Protein AF-A0A6I3U8W4-F1 (afdb_monomer)

Foldseek 3Di:
DVCVPVVLLCVLQQPPHDLVPDDPVSVVSNVVRPVNLLVVQVVCVVVVNHDPVSVVVNVVVVVVVVVVCVVVVVVDPD

Structure (mmCIF, N/CA/C/O backbone):
data_AF-A0A6I3U8W4-F1
#
_entry.id   AF-A0A6I3U8W4-F1
#
loop_
_atom_site.group_PDB
_atom_site.id
_atom_site.type_symbol
_atom_site.label_atom_id
_atom_site.label_alt_id
_atom_site.label_comp_id
_atom_site.label_asym_id
_atom_site.label_entity_id
_atom_site.label_seq_id
_atom_site.pdbx_PDB_ins_code
_atom_site.Cartn_x
_atom_site.Cartn_y
_atom_site.Cartn_z
_atom_site.occupancy
_atom_site.B_iso_or_equiv
_atom_site.auth_seq_id
_atom_site.auth_comp_id
_atom_site.auth_asym_id
_atom_site.auth_atom_id
_atom_site.pdbx_PDB_model_num
ATOM 1 N N . VAL A 1 1 ? -13.335 -10.346 14.213 1.00 57.09 1 VAL A N 1
ATOM 2 C CA . VAL A 1 1 ? -13.620 -8.991 13.677 1.00 57.09 1 VAL A CA 1
ATOM 3 C C . VAL A 1 1 ? -12.472 -8.449 12.824 1.00 57.09 1 VAL A C 1
ATOM 5 O O . VAL A 1 1 ? -12.692 -8.192 11.654 1.00 57.09 1 VAL A O 1
ATOM 8 N N . ILE A 1 2 ? -11.233 -8.376 13.328 1.00 63.16 2 ILE A N 1
ATOM 9 C CA . ILE A 1 2 ? -10.085 -7.808 12.582 1.00 63.16 2 ILE A CA 1
ATOM 10 C C . ILE A 1 2 ? -9.818 -8.516 11.234 1.00 63.16 2 ILE A C 1
ATOM 12 O O . ILE A 1 2 ? -9.642 -7.858 10.212 1.00 63.16 2 ILE A O 1
ATOM 16 N N . ARG A 1 3 ? -9.872 -9.858 11.193 1.00 68.75 3 ARG A N 1
ATOM 17 C CA . ARG A 1 3 ? -9.688 -10.641 9.950 1.00 68.75 3 ARG A CA 1
ATOM 18 C C . ARG A 1 3 ? -10.728 -10.320 8.867 1.00 68.75 3 ARG A C 1
ATOM 20 O O . ARG A 1 3 ? -10.391 -10.321 7.693 1.00 68.75 3 ARG A O 1
ATOM 27 N N . PHE A 1 4 ? -11.955 -9.980 9.266 1.00 77.50 4 PHE A N 1
ATOM 28 C CA . PHE A 1 4 ? -13.028 -9.600 8.340 1.00 77.50 4 PHE A CA 1
ATOM 29 C C . PHE A 1 4 ? -12.741 -8.286 7.606 1.00 77.50 4 PHE A C 1
ATOM 31 O O . PHE A 1 4 ? -13.281 -8.073 6.530 1.00 77.50 4 PHE A O 1
ATOM 38 N N . VAL A 1 5 ? -11.887 -7.426 8.168 1.00 78.06 5 VAL A N 1
ATOM 39 C CA . VAL A 1 5 ? -11.490 -6.150 7.558 1.00 78.06 5 VAL A CA 1
ATOM 40 C C . VAL A 1 5 ? -10.168 -6.296 6.808 1.00 78.06 5 VAL A C 1
ATOM 42 O O . VAL A 1 5 ? -10.049 -5.840 5.676 1.00 78.06 5 VAL A O 1
ATOM 45 N N . LEU A 1 6 ? -9.181 -6.978 7.398 1.00 80.50 6 LEU A N 1
ATOM 46 C CA . LEU A 1 6 ? -7.849 -7.103 6.801 1.00 80.50 6 LEU A CA 1
ATOM 47 C C . LEU A 1 6 ? -7.847 -7.901 5.496 1.00 80.50 6 LEU A C 1
ATOM 49 O O . LEU A 1 6 ? -7.131 -7.539 4.568 1.00 80.50 6 LEU A O 1
ATOM 53 N N . THR A 1 7 ? -8.642 -8.969 5.404 1.00 84.06 7 THR A N 1
ATOM 54 C CA . THR A 1 7 ? -8.706 -9.791 4.192 1.00 84.06 7 THR A CA 1
ATOM 55 C C . THR A 1 7 ? -9.215 -8.993 2.983 1.00 84.06 7 THR A C 1
ATOM 57 O O . THR A 1 7 ? -8.465 -8.883 2.014 1.00 84.06 7 THR A O 1
ATOM 60 N N . PRO A 1 8 ? -10.408 -8.365 3.000 1.00 84.94 8 PRO A N 1
ATOM 61 C CA . PRO A 1 8 ? -10.850 -7.556 1.863 1.00 84.94 8 PRO A CA 1
ATOM 62 C C . PRO A 1 8 ? -9.935 -6.352 1.604 1.00 84.94 8 PRO A C 1
ATOM 64 O O . PRO A 1 8 ? -9.712 -6.002 0.449 1.00 84.94 8 PRO A O 1
ATOM 67 N N . LEU A 1 9 ? -9.331 -5.754 2.635 1.00 85.44 9 LEU A N 1
ATOM 68 C CA . LEU A 1 9 ? -8.350 -4.679 2.458 1.00 85.44 9 LEU A CA 1
ATOM 69 C C . LEU A 1 9 ? -7.098 -5.160 1.693 1.00 85.44 9 LEU A C 1
ATOM 71 O O . LEU A 1 9 ? -6.624 -4.478 0.790 1.00 85.44 9 LEU A O 1
ATOM 75 N N . GLY A 1 10 ? -6.581 -6.348 2.012 1.00 85.12 10 GLY A N 1
ATOM 76 C CA . GLY A 1 10 ? -5.414 -6.927 1.342 1.00 85.12 10 GLY A CA 1
ATOM 77 C C . GLY A 1 10 ? -5.691 -7.404 -0.087 1.00 85.12 10 GLY A C 1
ATOM 78 O O . GLY A 1 10 ? -4.800 -7.327 -0.924 1.00 85.12 10 GLY A O 1
ATOM 79 N N . PHE A 1 11 ? -6.913 -7.864 -0.374 1.00 86.50 11 PHE A N 1
ATOM 80 C CA . PHE A 1 11 ? -7.329 -8.315 -1.711 1.00 86.50 11 PHE A CA 1
ATOM 81 C C . PHE A 1 11 ? -7.860 -7.199 -2.615 1.00 86.50 11 PHE A C 1
ATOM 83 O O . PHE A 1 11 ? -7.975 -7.406 -3.816 1.00 86.50 11 PHE A O 1
ATOM 90 N N . THR A 1 12 ? -8.216 -6.039 -2.065 1.00 89.50 12 THR A N 1
ATOM 91 C CA . THR A 1 12 ? -8.547 -4.845 -2.864 1.00 89.50 12 THR A CA 1
ATOM 92 C C . THR A 1 12 ? -7.307 -4.017 -3.178 1.00 89.50 12 THR A C 1
ATOM 94 O O . THR A 1 12 ? -7.263 -3.336 -4.201 1.00 89.50 12 THR A O 1
ATOM 97 N N . ALA A 1 13 ? -6.282 -4.100 -2.328 1.00 87.75 13 ALA A N 1
ATOM 98 C CA . ALA A 1 13 ? -4.936 -3.722 -2.711 1.00 87.75 13 ALA A CA 1
ATOM 99 C C . ALA A 1 13 ? -4.389 -4.769 -3.701 1.00 87.75 13 ALA A C 1
ATOM 101 O O . ALA A 1 13 ? -4.578 -5.970 -3.495 1.00 87.75 13 ALA A O 1
ATOM 102 N N . PRO A 1 14 ? -3.681 -4.365 -4.768 1.00 88.50 14 PRO A N 1
ATOM 103 C CA . PRO A 1 14 ? -3.160 -5.297 -5.760 1.00 88.50 14 PRO A CA 1
ATOM 104 C C . PRO A 1 14 ? -1.917 -6.032 -5.246 1.00 88.50 14 PRO A C 1
ATOM 106 O O . PRO A 1 14 ? -0.864 -5.937 -5.863 1.00 88.50 14 PRO A O 1
ATOM 109 N N . VAL A 1 15 ? -1.993 -6.739 -4.113 1.00 87.50 15 VAL A N 1
ATOM 110 C CA . VAL A 1 15 ? -0.870 -7.491 -3.516 1.00 87.50 15 VAL A CA 1
ATOM 111 C C . VAL A 1 15 ? -0.557 -8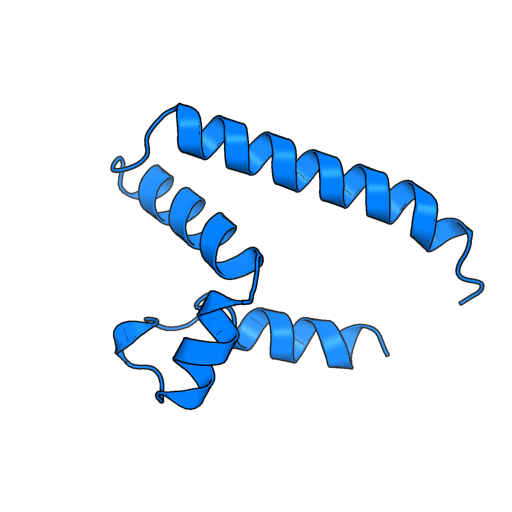.738 -4.344 1.00 87.50 15 VAL A C 1
ATOM 113 O O . VAL A 1 15 ? 0.595 -8.966 -4.707 1.00 87.50 15 VAL A O 1
ATOM 116 N N . PHE A 1 16 ? -1.592 -9.515 -4.669 1.00 87.62 16 PHE A N 1
ATOM 117 C CA . PHE A 1 16 ? -1.480 -10.862 -5.249 1.00 87.62 16 PHE A CA 1
ATOM 118 C C . PHE A 1 16 ? -1.798 -10.927 -6.748 1.00 87.62 16 PHE A C 1
ATOM 120 O O . PHE A 1 16 ? -1.791 -12.004 -7.336 1.00 87.62 16 PHE A O 1
ATOM 127 N N . TYR A 1 17 ? -2.117 -9.791 -7.362 1.00 88.94 17 TYR A N 1
ATOM 128 C CA . TYR A 1 17 ? -2.539 -9.703 -8.755 1.00 88.94 17 TYR A CA 1
ATOM 129 C C . TYR A 1 17 ? -2.099 -8.372 -9.371 1.00 88.94 17 TYR A C 1
ATOM 131 O O . TYR A 1 17 ? -1.747 -7.419 -8.669 1.00 88.94 17 TYR A O 1
ATOM 139 N N . LEU A 1 18 ? -2.137 -8.307 -10.700 1.00 87.88 18 LEU A N 1
ATOM 140 C CA . LEU A 1 18 ? -1.946 -7.070 -11.447 1.00 87.88 18 LEU A CA 1
ATOM 141 C C . LEU A 1 18 ? -3.258 -6.291 -11.452 1.00 87.88 18 LEU A C 1
ATOM 143 O O . LEU A 1 18 ? -4.275 -6.806 -11.919 1.00 87.88 18 LEU A O 1
ATOM 147 N N . ILE A 1 19 ? -3.235 -5.047 -10.961 1.00 87.6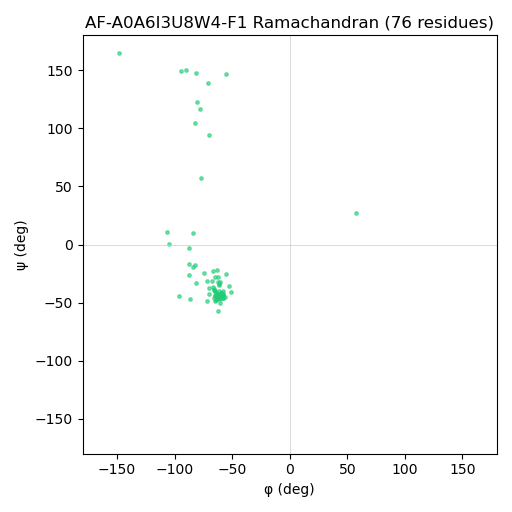2 19 ILE A N 1
ATOM 148 C CA . ILE A 1 19 ? -4.433 -4.194 -10.886 1.00 87.62 19 ILE A CA 1
ATOM 149 C C . ILE A 1 19 ? -5.105 -4.030 -12.253 1.00 87.62 19 ILE A C 1
ATOM 151 O O . ILE A 1 19 ? -6.317 -3.837 -12.324 1.00 87.62 19 ILE A O 1
ATOM 155 N N . ASP A 1 20 ? -4.331 -4.170 -13.334 1.00 88.12 20 ASP A N 1
ATOM 156 C CA . ASP A 1 20 ? -4.842 -4.002 -14.682 1.00 88.12 20 ASP A CA 1
ATOM 157 C C . ASP A 1 20 ? -5.698 -5.147 -15.205 1.00 88.12 20 ASP A C 1
ATOM 159 O O . ASP A 1 20 ? -6.572 -4.930 -16.044 1.00 88.12 20 ASP A O 1
ATOM 163 N N . SER A 1 21 ? -5.495 -6.339 -14.651 1.00 90.69 21 SER A N 1
ATOM 164 C CA . SER A 1 21 ? -6.284 -7.534 -14.941 1.00 90.69 21 SER A CA 1
ATOM 165 C C . SER A 1 21 ? -7.529 -7.644 -14.053 1.00 90.69 21 SER A C 1
ATOM 167 O O . SER A 1 21 ? -8.299 -8.592 -14.197 1.00 90.69 21 SER A O 1
ATOM 169 N N . ALA A 1 22 ? -7.723 -6.722 -13.104 1.00 90.56 22 ALA A N 1
ATOM 170 C CA . ALA A 1 22 ? -8.815 -6.794 -12.144 1.00 90.56 22 ALA A CA 1
ATOM 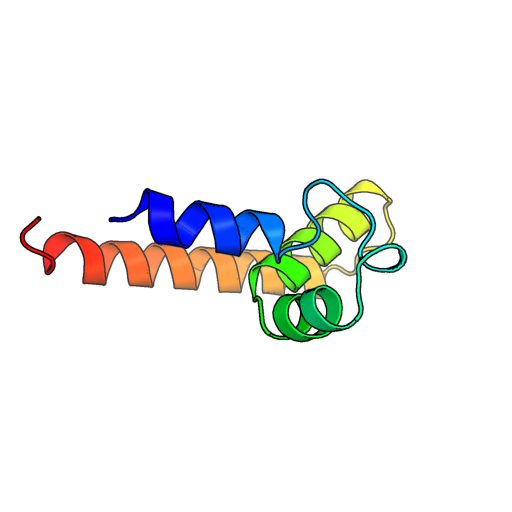171 C C . ALA A 1 22 ? -10.139 -6.262 -12.727 1.00 90.56 22 ALA A C 1
ATOM 173 O O . ALA A 1 22 ? -10.132 -5.304 -13.507 1.00 90.56 22 ALA A O 1
ATOM 174 N N . PRO A 1 23 ? -11.294 -6.813 -12.304 1.00 92.81 23 PRO A N 1
ATOM 175 C CA . PRO A 1 23 ? -12.597 -6.252 -12.643 1.00 92.81 23 PRO A CA 1
ATOM 176 C C . PRO A 1 23 ? -12.703 -4.780 -12.232 1.00 92.81 23 PRO A C 1
ATOM 178 O O . PRO A 1 23 ? -12.181 -4.380 -11.188 1.00 92.81 23 PRO A O 1
ATOM 181 N N . SER A 1 24 ? -13.442 -3.982 -13.008 1.00 92.94 24 SER A N 1
ATOM 182 C CA . SER A 1 24 ? -13.552 -2.529 -12.812 1.00 92.94 24 SER A CA 1
ATOM 183 C C . SER A 1 24 ? -13.922 -2.144 -11.379 1.00 92.94 24 SER A C 1
ATOM 185 O O . SER A 1 24 ? -13.332 -1.223 -10.823 1.00 92.94 24 SER A O 1
ATOM 187 N N . ILE A 1 25 ? -14.837 -2.886 -10.746 1.00 91.56 25 ILE A N 1
ATOM 188 C CA . ILE A 1 25 ? -15.258 -2.638 -9.360 1.00 91.56 25 ILE A CA 1
ATOM 189 C C . ILE A 1 25 ? -14.096 -2.741 -8.361 1.00 91.56 25 ILE A C 1
ATOM 191 O O . ILE A 1 25 ? -13.956 -1.893 -7.484 1.00 91.56 25 ILE A O 1
ATOM 195 N N . VAL A 1 26 ? -13.218 -3.734 -8.524 1.00 91.44 26 VAL A N 1
ATOM 196 C CA . VAL A 1 26 ? -12.046 -3.924 -7.660 1.00 91.44 26 VAL A CA 1
ATOM 197 C C . VAL A 1 26 ? -11.024 -2.823 -7.917 1.00 91.44 26 VAL A C 1
ATOM 199 O O . VAL A 1 26 ? -10.428 -2.316 -6.972 1.00 91.44 26 VAL A O 1
ATOM 202 N N . ARG A 1 27 ? -10.857 -2.402 -9.177 1.00 90.88 27 ARG A N 1
ATOM 203 C CA . ARG A 1 27 ? -9.956 -1.304 -9.547 1.00 90.88 27 ARG A CA 1
ATOM 204 C C . ARG A 1 27 ? -10.370 0.015 -8.882 1.00 90.88 27 ARG A C 1
ATOM 206 O O . ARG A 1 27 ? -9.516 0.689 -8.314 1.00 90.88 27 ARG A O 1
ATOM 213 N N . TRP A 1 28 ? -11.665 0.337 -8.872 1.00 92.25 28 TRP A N 1
ATOM 214 C CA . TRP A 1 28 ? -12.201 1.516 -8.175 1.00 92.25 28 TRP A CA 1
ATOM 215 C C . TRP A 1 28 ? -11.940 1.473 -6.665 1.00 92.25 28 TRP A C 1
ATOM 217 O O . TRP A 1 28 ? -11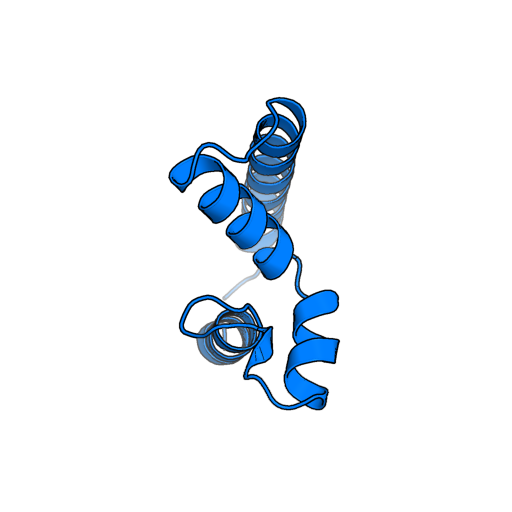.453 2.444 -6.091 1.00 92.25 28 TRP A O 1
ATOM 227 N N . ILE A 1 29 ? -12.203 0.335 -6.014 1.00 91.62 29 ILE A N 1
ATOM 228 C CA . ILE A 1 29 ? -11.951 0.186 -4.572 1.00 91.62 29 ILE A CA 1
ATOM 229 C C . ILE A 1 29 ? -10.445 0.255 -4.274 1.00 91.62 29 ILE A C 1
ATOM 231 O O . ILE A 1 29 ? -10.026 0.891 -3.309 1.00 91.62 29 ILE A O 1
ATOM 235 N N . GLY A 1 30 ? -9.620 -0.348 -5.130 1.00 90.75 30 GLY A N 1
ATOM 236 C CA . GLY A 1 30 ? -8.166 -0.329 -5.016 1.00 90.75 30 GLY A CA 1
ATOM 237 C C . GLY A 1 30 ? -7.572 1.078 -5.088 1.00 90.75 30 GLY A C 1
ATOM 238 O O . GLY A 1 30 ? -6.610 1.352 -4.378 1.00 90.75 30 GLY A O 1
ATOM 239 N N . GLN A 1 31 ? -8.158 1.996 -5.862 1.00 90.19 31 GLN A N 1
ATOM 240 C CA . GLN A 1 31 ? -7.718 3.400 -5.919 1.00 90.19 31 GLN A CA 1
ATOM 241 C C . GLN A 1 31 ? -7.961 4.161 -4.610 1.00 90.19 31 GLN A C 1
ATOM 243 O O . GLN A 1 31 ? -7.192 5.055 -4.264 1.00 90.19 31 GLN A O 1
ATOM 248 N N . LEU A 1 32 ? -9.007 3.808 -3.863 1.00 91.00 32 LEU A N 1
ATOM 249 C CA . LEU A 1 32 ? -9.285 4.396 -2.550 1.00 91.00 32 LEU A CA 1
ATOM 250 C C . LEU A 1 32 ? -8.459 3.745 -1.435 1.00 91.00 32 LEU A C 1
ATOM 252 O O . LEU A 1 32 ? -8.332 4.304 -0.347 1.00 91.00 32 LEU A O 1
ATOM 256 N N . ASN A 1 33 ? -7.902 2.561 -1.687 1.00 91.06 33 ASN A N 1
ATOM 257 C CA . ASN A 1 33 ? -7.158 1.814 -0.691 1.00 91.06 33 ASN A CA 1
ATOM 258 C C . ASN A 1 33 ? -5.739 2.398 -0.516 1.00 91.06 33 ASN A C 1
ATOM 260 O O . ASN A 1 33 ? -4.928 2.327 -1.444 1.00 91.06 33 ASN A O 1
ATOM 264 N N . PRO A 1 34 ? -5.381 2.923 0.673 1.00 87.50 34 PRO A N 1
ATOM 265 C CA . PRO A 1 34 ? -4.068 3.522 0.909 1.00 87.50 34 PRO A CA 1
ATOM 266 C C . PRO A 1 34 ? -2.912 2.523 0.736 1.00 87.50 34 PRO A C 1
ATOM 268 O O . PRO A 1 34 ? -1.813 2.915 0.339 1.00 87.50 34 PRO A O 1
ATOM 271 N N . LEU A 1 35 ? -3.156 1.225 0.969 1.00 89.75 35 LEU A N 1
ATOM 272 C CA . LEU A 1 35 ? -2.148 0.178 0.780 1.00 89.75 35 LEU A CA 1
ATOM 273 C C . LEU A 1 35 ? -1.730 0.035 -0.685 1.00 89.75 35 LEU A C 1
ATOM 275 O O . LEU A 1 35 ? -0.588 -0.334 -0.952 1.00 89.75 35 LEU A O 1
ATOM 279 N N . THR A 1 36 ? -2.608 0.363 -1.636 1.00 92.50 36 T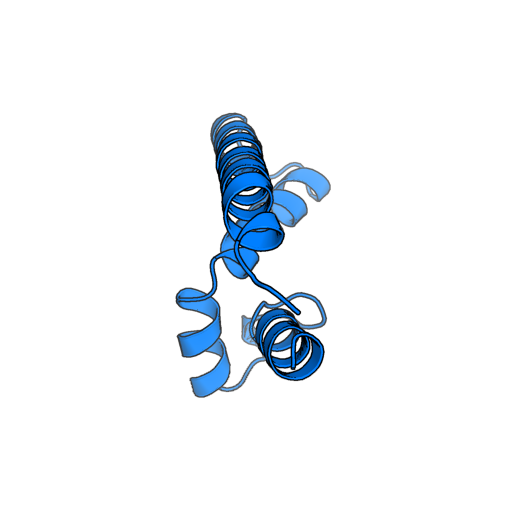HR A N 1
ATO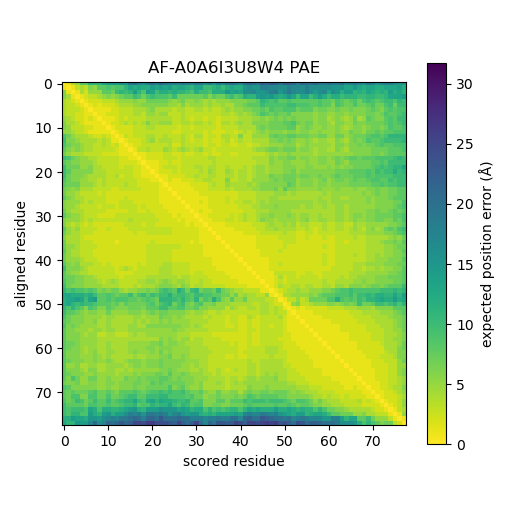M 280 C CA . THR A 1 36 ? -2.285 0.328 -3.068 1.00 92.50 36 THR A CA 1
ATOM 281 C C . THR A 1 36 ? -1.103 1.237 -3.387 1.00 92.50 36 THR A C 1
ATOM 283 O O . THR A 1 36 ? -0.183 0.826 -4.096 1.00 92.50 36 THR A O 1
ATOM 286 N N . TYR A 1 37 ? -1.071 2.441 -2.818 1.00 91.12 37 TYR A N 1
ATOM 287 C CA . TYR A 1 37 ? 0.014 3.397 -3.040 1.00 91.12 37 TYR A CA 1
ATOM 288 C C . TYR A 1 37 ? 1.311 2.946 -2.368 1.00 91.12 37 TYR A C 1
ATOM 290 O O . TYR A 1 37 ? 2.365 2.970 -2.999 1.00 91.12 37 TYR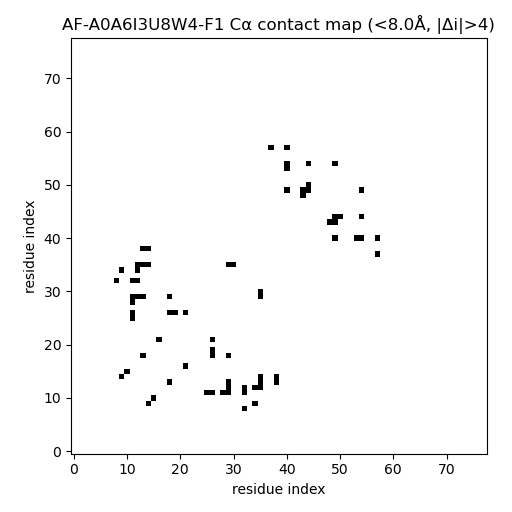 A O 1
ATOM 298 N N . GLN A 1 38 ? 1.237 2.446 -1.131 1.00 91.44 38 GLN A N 1
ATOM 299 C CA . GLN A 1 38 ? 2.412 1.927 -0.422 1.00 91.44 38 GLN A CA 1
ATOM 300 C C . GLN A 1 38 ? 3.063 0.759 -1.176 1.00 91.44 38 GLN A C 1
ATOM 302 O O . GLN A 1 38 ? 4.280 0.728 -1.352 1.00 91.44 38 GLN A O 1
ATOM 307 N N . LEU A 1 39 ? 2.253 -0.169 -1.689 1.00 92.44 39 LEU A N 1
ATOM 308 C CA . LEU A 1 39 ? 2.729 -1.293 -2.496 1.00 92.44 39 LEU A CA 1
ATOM 309 C C . LEU A 1 39 ? 3.304 -0.846 -3.837 1.00 92.44 39 LEU A C 1
ATOM 311 O O . LEU A 1 39 ? 4.282 -1.425 -4.301 1.00 92.44 39 LEU A O 1
ATOM 315 N N . THR A 1 40 ? 2.712 0.174 -4.458 1.00 91.75 40 THR A N 1
ATOM 316 C CA . THR A 1 40 ? 3.211 0.730 -5.721 1.00 91.75 40 THR A CA 1
ATOM 317 C C . THR A 1 40 ? 4.602 1.325 -5.526 1.00 91.75 40 THR A C 1
ATOM 319 O O . THR A 1 40 ? 5.510 1.004 -6.285 1.00 91.75 40 THR A O 1
ATOM 322 N N . ILE A 1 41 ? 4.807 2.091 -4.451 1.00 93.12 41 ILE A N 1
ATOM 323 C CA . ILE A 1 41 ? 6.117 2.653 -4.100 1.00 93.12 41 ILE A CA 1
ATOM 324 C C . ILE A 1 41 ? 7.130 1.539 -3.803 1.00 93.12 41 ILE A C 1
ATOM 326 O O . ILE A 1 41 ? 8.245 1.570 -4.317 1.00 93.12 41 ILE A O 1
ATOM 330 N N . LEU A 1 42 ? 6.743 0.520 -3.026 1.00 92.38 42 LEU A N 1
ATOM 331 C CA . LEU A 1 42 ? 7.605 -0.634 -2.734 1.00 92.38 42 LEU A CA 1
ATOM 332 C C . LEU A 1 42 ? 8.016 -1.390 -4.005 1.00 92.38 42 LEU A C 1
ATOM 334 O O . LEU A 1 42 ? 9.176 -1.776 -4.147 1.00 92.38 42 LEU A O 1
ATOM 338 N N . ARG A 1 43 ? 7.086 -1.579 -4.947 1.00 91.31 43 ARG A N 1
ATOM 339 C CA . ARG A 1 43 ? 7.368 -2.194 -6.251 1.00 91.31 43 ARG A CA 1
ATOM 340 C C . ARG A 1 43 ? 8.307 -1.332 -7.079 1.00 91.31 43 ARG A C 1
ATOM 342 O O . ARG A 1 43 ? 9.303 -1.847 -7.575 1.00 91.31 43 ARG A O 1
ATOM 349 N N . ASN A 1 44 ? 8.029 -0.036 -7.185 1.00 91.94 44 ASN A N 1
ATOM 350 C CA . ASN A 1 44 ? 8.892 0.899 -7.900 1.00 91.94 44 ASN A CA 1
ATOM 351 C C . ASN A 1 44 ? 10.304 0.889 -7.312 1.00 91.94 44 ASN A C 1
ATOM 353 O O . ASN A 1 44 ? 11.273 0.866 -8.062 1.00 91.94 44 ASN A O 1
ATOM 357 N N . PHE A 1 45 ? 10.433 0.815 -5.987 1.00 92.44 45 PHE A N 1
ATOM 358 C CA . PHE A 1 45 ? 11.728 0.724 -5.322 1.00 92.44 45 PHE A CA 1
ATOM 359 C C . PHE A 1 45 ? 12.468 -0.563 -5.674 1.00 92.44 45 PHE A C 1
ATOM 361 O O . PHE A 1 45 ? 13.628 -0.515 -6.082 1.00 92.44 45 PHE A O 1
ATOM 368 N N . TYR A 1 46 ? 11.783 -1.705 -5.598 1.00 91.19 46 TYR A N 1
ATOM 369 C CA . TYR A 1 46 ? 12.350 -2.998 -5.974 1.00 91.19 46 TYR A CA 1
ATOM 370 C C . TYR A 1 46 ? 12.846 -3.016 -7.430 1.00 91.19 46 TYR A C 1
ATOM 372 O O . TYR A 1 46 ? 13.950 -3.483 -7.708 1.00 91.19 46 TYR A O 1
ATOM 380 N N . PHE A 1 47 ? 12.070 -2.442 -8.352 1.00 93.31 47 PHE A N 1
ATOM 381 C CA . PHE A 1 47 ? 12.423 -2.343 -9.771 1.00 93.31 47 PHE A CA 1
ATOM 382 C C . PHE A 1 47 ? 13.318 -1.140 -10.117 1.00 93.31 47 PHE A C 1
ATOM 384 O O . PHE A 1 47 ? 13.546 -0.878 -11.295 1.00 93.31 47 PHE A O 1
ATOM 391 N N . LYS A 1 48 ? 13.856 -0.421 -9.118 1.00 87.81 48 LYS A N 1
ATOM 392 C CA . LYS A 1 48 ? 14.720 0.766 -9.288 1.00 87.81 48 LYS A CA 1
ATOM 393 C C . LYS A 1 48 ? 14.086 1.906 -10.100 1.00 87.81 48 LYS A C 1
ATOM 395 O O . LYS A 1 48 ? 14.791 2.710 -10.699 1.00 87.81 48 LYS A O 1
ATOM 400 N N . ASN A 1 49 ? 12.761 1.983 -10.088 1.00 89.06 49 ASN A N 1
ATOM 401 C CA . ASN A 1 49 ? 11.956 3.021 -10.725 1.00 89.06 49 ASN A CA 1
ATOM 402 C C . ASN A 1 49 ? 11.341 4.002 -9.705 1.00 89.06 49 ASN A C 1
ATOM 404 O O . ASN A 1 49 ? 10.438 4.760 -10.041 1.00 89.06 49 ASN A O 1
ATOM 408 N N . SER A 1 50 ? 11.764 3.957 -8.437 1.00 86.38 50 SER A N 1
ATOM 409 C CA . SER A 1 50 ? 11.246 4.851 -7.394 1.00 86.38 50 SER A CA 1
ATOM 410 C C . SER A 1 50 ? 12.045 6.136 -7.268 1.00 86.38 50 SER A C 1
ATOM 412 O O . SER A 1 50 ? 13.273 6.128 -7.374 1.00 86.38 50 SER A O 1
ATOM 414 N N . THR A 1 51 ? 11.363 7.200 -6.861 1.00 89.12 51 THR A N 1
ATOM 415 C CA . THR A 1 51 ? 12.006 8.461 -6.469 1.00 89.12 51 THR A CA 1
ATOM 416 C C . THR A 1 51 ? 12.233 8.517 -4.954 1.00 89.12 51 THR A C 1
ATOM 418 O O . THR A 1 51 ? 11.422 8.012 -4.180 1.00 89.12 51 THR A O 1
ATOM 421 N N . THR A 1 52 ? 13.287 9.197 -4.491 1.00 90.38 52 THR A N 1
ATOM 422 C CA . THR A 1 52 ? 13.560 9.411 -3.052 1.00 90.38 52 THR A CA 1
ATOM 423 C C . THR A 1 52 ? 12.363 10.009 -2.301 1.00 90.38 52 THR A C 1
ATOM 425 O O . THR A 1 52 ? 12.099 9.642 -1.160 1.00 90.38 52 THR A O 1
ATOM 428 N N . LEU A 1 53 ? 11.595 10.889 -2.954 1.00 91.12 53 LEU A N 1
ATOM 429 C CA . LEU A 1 53 ? 10.369 11.477 -2.403 1.00 91.12 53 LEU A CA 1
ATOM 430 C C . LEU A 1 53 ? 9.293 10.429 -2.090 1.00 91.12 53 LEU A C 1
ATOM 432 O O . LEU A 1 53 ? 8.643 10.513 -1.051 1.00 91.12 53 LEU A O 1
ATOM 436 N N . GLU A 1 54 ? 9.126 9.427 -2.954 1.00 89.81 54 GLU A N 1
ATOM 437 C CA . GLU A 1 54 ? 8.153 8.352 -2.746 1.00 89.81 54 GLU A CA 1
ATOM 438 C C . GLU A 1 54 ? 8.519 7.517 -1.515 1.00 89.81 54 GLU A C 1
ATOM 440 O O . GLU A 1 54 ? 7.656 7.184 -0.707 1.00 89.81 54 GLU A O 1
ATOM 445 N N . LEU A 1 55 ? 9.811 7.242 -1.318 1.00 90.50 55 LEU A N 1
ATOM 446 C CA . LEU A 1 55 ? 10.301 6.528 -0.137 1.00 90.50 55 LEU A CA 1
ATOM 447 C C . LEU A 1 55 ? 10.073 7.317 1.151 1.00 90.50 55 LEU A C 1
ATOM 449 O O . LEU A 1 55 ? 9.626 6.752 2.147 1.00 90.50 55 LEU A O 1
ATOM 453 N N . VAL A 1 56 ? 10.336 8.625 1.134 1.00 93.31 56 VAL A N 1
ATOM 454 C CA . VAL A 1 56 ? 10.043 9.494 2.281 1.00 93.31 56 VAL A CA 1
ATOM 455 C C . VAL A 1 56 ? 8.547 9.465 2.596 1.00 93.31 56 VAL A C 1
ATOM 457 O O . VAL A 1 56 ? 8.168 9.302 3.754 1.00 93.31 56 VAL A O 1
ATOM 460 N N . PHE A 1 57 ? 7.688 9.543 1.578 1.00 91.19 57 PHE A N 1
ATOM 461 C CA . PHE A 1 57 ? 6.241 9.461 1.760 1.00 91.19 57 PHE A CA 1
ATOM 462 C C . PHE A 1 57 ? 5.795 8.105 2.333 1.00 91.19 57 PHE A C 1
ATOM 464 O O . PHE A 1 57 ? 4.984 8.054 3.261 1.00 91.19 57 PHE A O 1
ATOM 471 N N . LEU A 1 58 ? 6.361 6.998 1.843 1.00 93.38 58 LEU A N 1
ATOM 472 C CA . LEU A 1 58 ? 6.117 5.656 2.376 1.00 93.38 58 LEU A CA 1
ATOM 473 C C . LEU A 1 58 ? 6.485 5.567 3.865 1.00 93.38 58 LEU A C 1
ATOM 475 O O . LEU A 1 58 ? 5.704 5.047 4.663 1.00 93.38 58 LEU A O 1
ATOM 479 N N . LEU A 1 59 ? 7.646 6.097 4.253 1.00 93.75 59 LEU A N 1
ATOM 480 C CA . LEU A 1 59 ? 8.107 6.082 5.642 1.00 93.75 59 LEU A CA 1
ATOM 481 C C . LEU A 1 59 ? 7.217 6.940 6.547 1.00 93.75 59 LEU A C 1
ATOM 483 O O . LEU A 1 59 ? 6.798 6.476 7.607 1.00 93.75 59 LEU A O 1
ATOM 487 N N . LEU A 1 60 ? 6.877 8.159 6.119 1.00 94.06 60 LEU A N 1
ATOM 488 C CA . LEU A 1 60 ? 6.014 9.064 6.882 1.00 94.06 60 LEU A CA 1
ATOM 489 C C . LEU A 1 60 ? 4.615 8.480 7.081 1.00 94.06 60 LEU A C 1
ATOM 491 O O . LEU A 1 60 ? 4.100 8.479 8.198 1.00 94.06 60 LEU A O 1
ATOM 495 N N . THR A 1 61 ? 4.009 7.941 6.022 1.00 90.75 61 THR A N 1
ATOM 496 C CA . THR A 1 61 ? 2.681 7.318 6.118 1.00 90.75 61 THR A CA 1
ATOM 497 C C . THR A 1 61 ? 2.703 6.071 6.998 1.00 90.75 61 THR A C 1
ATOM 499 O O . THR A 1 61 ? 1.808 5.898 7.823 1.00 90.75 61 THR A O 1
ATOM 502 N N . SER A 1 62 ? 3.746 5.242 6.905 1.00 91.50 62 SER A N 1
ATOM 503 C CA . SER A 1 62 ? 3.920 4.074 7.779 1.00 91.50 62 SER A CA 1
ATOM 504 C C . SER A 1 62 ? 4.063 4.479 9.249 1.00 91.50 62 SER A C 1
ATOM 506 O O . SER A 1 62 ? 3.425 3.888 10.121 1.00 91.50 62 SER A O 1
ATOM 508 N N . LEU A 1 63 ? 4.843 5.527 9.532 1.00 94.88 63 LEU A N 1
ATOM 509 C CA . LEU A 1 63 ? 5.022 6.048 10.885 1.00 94.88 63 LEU A CA 1
ATOM 510 C C . LEU A 1 63 ? 3.713 6.610 11.454 1.00 94.88 63 LEU A C 1
ATOM 512 O O . LEU A 1 63 ? 3.358 6.305 12.591 1.00 94.88 63 LEU A O 1
ATOM 516 N N . LEU A 1 64 ? 2.963 7.378 10.659 1.00 93.25 64 LEU A N 1
ATOM 517 C CA . LEU A 1 64 ? 1.653 7.905 11.051 1.00 93.25 64 LEU A CA 1
ATOM 518 C C . LEU A 1 64 ? 0.667 6.786 11.398 1.00 93.25 64 LEU A C 1
ATOM 520 O O . LEU A 1 64 ? -0.052 6.889 12.395 1.00 93.25 64 LEU A O 1
ATOM 524 N N . VAL A 1 65 ? 0.651 5.702 10.616 1.00 90.38 65 VAL A N 1
ATOM 525 C CA . VAL A 1 65 ? -0.182 4.528 10.909 1.00 90.38 65 VAL A CA 1
ATOM 526 C C . VAL A 1 65 ? 0.239 3.885 12.228 1.00 90.38 65 VAL A C 1
ATOM 528 O O . VAL A 1 65 ? -0.621 3.645 13.070 1.00 90.38 65 VAL A O 1
ATOM 531 N N . LEU A 1 66 ? 1.536 3.662 12.460 1.00 91.75 66 LEU A N 1
ATOM 532 C CA . LEU A 1 66 ? 2.027 3.075 13.714 1.00 91.75 66 LEU A CA 1
ATOM 533 C C . LEU A 1 66 ? 1.667 3.926 14.935 1.00 91.75 66 LEU A C 1
ATOM 535 O O . LEU A 1 66 ? 1.198 3.391 15.940 1.00 91.75 66 LEU A O 1
ATOM 539 N N . ILE A 1 67 ? 1.827 5.247 14.835 1.00 94.31 67 ILE A N 1
ATOM 540 C CA . ILE A 1 67 ? 1.427 6.185 15.888 1.00 94.31 67 ILE A CA 1
ATOM 541 C C . ILE A 1 67 ? -0.080 6.069 16.142 1.00 94.31 67 ILE A C 1
ATOM 543 O O . ILE A 1 67 ? -0.501 5.867 17.280 1.00 94.31 67 ILE A O 1
ATOM 547 N N . SER A 1 68 ? -0.894 6.125 15.087 1.00 90.69 68 SER A N 1
ATOM 548 C CA . SER A 1 68 ? -2.357 6.027 15.189 1.00 90.69 68 SER A CA 1
ATOM 549 C C . SER A 1 68 ? -2.786 4.725 15.862 1.00 90.69 68 SER A C 1
ATOM 551 O O . SER A 1 68 ? -3.596 4.731 16.787 1.00 90.69 68 SER A O 1
ATOM 553 N N . VAL A 1 69 ? -2.193 3.606 15.447 1.00 89.62 69 VAL A N 1
ATOM 554 C CA . VAL A 1 69 ? -2.431 2.279 16.019 1.00 89.62 69 VAL A CA 1
ATOM 555 C C . VAL A 1 69 ? -2.055 2.247 17.502 1.00 89.62 69 VAL A C 1
ATOM 557 O O . VAL A 1 69 ? -2.853 1.783 18.314 1.00 89.62 69 VAL A O 1
ATOM 560 N N . SER A 1 70 ? -0.894 2.796 17.868 1.00 90.75 70 SER A N 1
ATOM 561 C CA . SER A 1 70 ? -0.419 2.867 19.255 1.00 90.75 70 SER A CA 1
ATOM 562 C C . SER A 1 70 ? -1.350 3.679 20.164 1.00 90.75 70 SER A C 1
ATOM 564 O O . SER A 1 70 ? -1.551 3.318 21.317 1.00 90.75 70 SER A O 1
ATOM 566 N N . PHE A 1 71 ? -1.986 4.737 19.656 1.00 90.75 71 PHE A N 1
ATOM 567 C CA . PHE A 1 71 ? -2.947 5.527 20.436 1.00 90.75 71 PHE A CA 1
ATOM 568 C C . PHE A 1 71 ? -4.353 4.917 20.495 1.00 90.75 71 PHE A C 1
ATOM 570 O O . PHE A 1 71 ? -5.063 5.106 21.487 1.00 90.75 71 PHE A O 1
ATOM 577 N N . ILE A 1 72 ? -4.785 4.238 19.429 1.00 87.75 72 ILE A N 1
ATOM 578 C CA . ILE A 1 72 ? -6.157 3.738 19.283 1.00 87.75 72 ILE A CA 1
ATOM 579 C C . ILE A 1 72 ? -6.319 2.364 19.934 1.00 87.75 72 ILE A C 1
ATOM 581 O O . ILE A 1 72 ? -7.272 2.173 20.687 1.00 87.75 72 ILE A O 1
ATOM 585 N N . ILE A 1 73 ? -5.405 1.418 19.688 1.00 85.19 73 ILE A N 1
ATOM 586 C CA . ILE A 1 73 ? -5.536 0.040 20.191 1.00 85.19 73 ILE A CA 1
ATOM 587 C C . ILE A 1 73 ? -5.693 -0.016 21.718 1.00 85.19 73 ILE A C 1
ATOM 589 O O . ILE A 1 73 ? -6.617 -0.691 22.163 1.00 85.19 73 ILE A O 1
ATOM 593 N N . PRO A 1 74 ? -4.910 0.713 22.539 1.00 86.44 74 PRO A N 1
ATOM 594 C CA . PRO A 1 74 ? -5.076 0.681 23.995 1.00 86.44 74 PRO A CA 1
ATOM 595 C C . PRO A 1 74 ? -6.434 1.200 24.484 1.00 86.44 74 PRO A C 1
ATOM 597 O O . PRO A 1 74 ? -6.852 0.879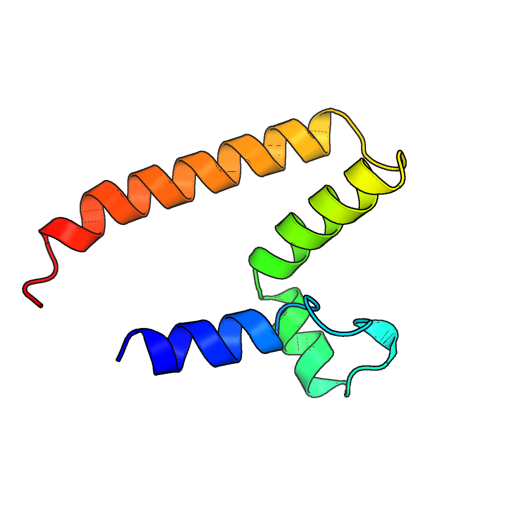 25.593 1.00 86.44 74 PRO A O 1
ATOM 600 N N . LYS A 1 75 ? -7.127 2.018 23.678 1.00 84.62 75 LYS A N 1
ATOM 601 C CA . LYS A 1 75 ? -8.466 2.541 23.995 1.00 84.62 75 LYS A CA 1
ATOM 602 C C . LYS A 1 75 ? -9.581 1.570 23.615 1.00 84.62 75 LYS A C 1
ATOM 604 O O . LYS A 1 75 ? -10.693 1.698 24.126 1.00 84.62 75 LYS A O 1
ATOM 609 N N . ILE A 1 76 ? -9.306 0.616 22.729 1.00 83.50 76 ILE A N 1
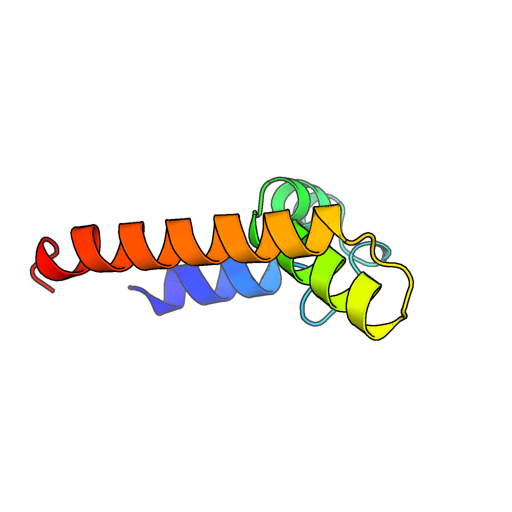ATOM 610 C CA . ILE A 1 76 ? -10.254 -0.430 22.365 1.00 83.50 76 ILE A CA 1
ATOM 611 C C . ILE A 1 76 ? -10.152 -1.517 23.439 1.00 83.50 76 ILE A C 1
ATOM 613 O O . ILE A 1 76 ? -9.197 -2.288 23.467 1.00 83.50 76 ILE A O 1
ATOM 617 N N . LYS A 1 77 ? -11.143 -1.583 24.334 1.00 62.97 77 LYS A N 1
ATOM 618 C CA . LYS A 1 77 ? -11.347 -2.762 25.185 1.00 62.97 77 LYS A CA 1
ATOM 619 C C . LYS A 1 77 ? -11.835 -3.898 24.284 1.00 62.97 77 LYS A C 1
ATOM 621 O O . LYS A 1 77 ? -13.015 -3.933 23.943 1.00 62.97 77 LYS A O 1
ATOM 626 N N . LEU A 1 78 ? -10.902 -4.725 23.818 1.00 60.81 78 LEU A N 1
ATOM 627 C CA . LEU A 1 78 ? -11.190 -5.968 23.098 1.00 60.81 78 LEU A CA 1
ATOM 628 C C . LEU A 1 78 ? -11.821 -7.005 24.028 1.00 60.81 78 LEU A C 1
ATOM 630 O O . LEU A 1 78 ? -11.390 -7.073 25.201 1.00 60.81 78 LEU A O 1
#

Solvent-accessible surface area (backbone atoms only — not comparable to full-atom values): 4543 Å² total; per-residue (Å²): 113,68,66,75,52,51,51,60,54,50,71,34,15,57,75,92,51,62,59,86,81,44,58,68,71,48,42,59,52,18,72,73,32,70,61,31,56,50,50,49,44,52,50,26,47,76,72,72,70,51,53,74,67,52,54,51,50,46,51,52,53,51,49,52,50,52,52,50,48,65,65,47,54,82,70,54,86,124

Organism: Streptococcus pneumoniae (NCBI:txid1313)

InterPro domains:
  IPR013525 ABC-2 type transporter, transmembrane domain [PF01061] (2-45)
  IPR047817 ABC-2 type transporter, transmembrane domain, bacterial-type [PS51012] (1-76)

Sequence (78 aa):
VIRFVLTPLGFTAPVFYLIDSAPSIVRWIGQLNPLTYQLTILRNFYFKNSTTLELVFLLLTSLLVLISVSFIIPKIKL

Mean predicted aligned error: 5.25 Å

Secondary structure (DSSP, 8-state):
-HHHHHHHHHHHTTSSS-GGGS-HHHHHHHHH-HHHHHHHHHHHHHTT---HHHHHHHHHHHHHHHHHHHHHGGGS--

Radius of gyration: 14.54 Å; Cα contacts (8 Å, |Δi|>4): 37; chains: 1; bounding box: 30×22×40 Å

Nearest PDB structures (foldseek):
  7fdv-assembly1_D  TM=7.662E-01  e=9.809E-01  Homo sapiens

pLDDT: mean 87.88, std 7.49, range [57.09, 94.88]